Protein AF-A0A3M2J6L4-F1 (afdb_monomer_lite)

Sequence (124 aa):
MSEENVSAFGWNELEFLSWKEFRSMAPAIITLEINRIGRLLDTYSPELKVHNALVKGRYEMKQFVEKLERVEGPPLPPDFAAHLQAAILALSFSAHHLPETFQQELAYILDRLNYIFRRIDLIY

Structure (mmCIF, N/CA/C/O backbone):
data_AF-A0A3M2J6L4-F1
#
_entry.id   AF-A0A3M2J6L4-F1
#
loop_
_atom_site.group_PDB
_atom_site.id
_atom_site.type_symbol
_atom_site.label_atom_id
_atom_site.label_alt_id
_atom_site.label_comp_id
_atom_site.label_asym_id
_atom_site.label_entity_id
_atom_site.label_seq_id
_atom_site.pdbx_PDB_ins_code
_atom_site.Cartn_x
_atom_site.Cartn_y
_atom_site.Cartn_z
_atom_site.occupancy
_atom_site.B_iso_or_equiv
_atom_site.auth_seq_id
_atom_site.auth_comp_id
_atom_site.auth_asym_id
_atom_site.auth_atom_id
_atom_site.pdbx_PDB_model_num
ATOM 1 N N . MET A 1 1 ? 7.506 -40.398 35.004 1.00 43.53 1 MET A N 1
ATOM 2 C CA . MET A 1 1 ? 8.033 -40.811 33.686 1.00 43.53 1 MET A CA 1
ATOM 3 C C . MET A 1 1 ? 6.994 -41.753 33.103 1.00 43.53 1 MET A C 1
ATOM 5 O O . MET A 1 1 ? 6.738 -42.763 33.738 1.00 43.53 1 MET A O 1
ATOM 9 N N . SER A 1 2 ? 6.246 -41.418 32.061 1.00 37.03 2 SER A N 1
ATOM 10 C CA . SER A 1 2 ? 6.599 -40.572 30.919 1.00 37.03 2 SER A CA 1
ATOM 11 C C . SER A 1 2 ? 5.385 -39.759 30.478 1.00 37.03 2 SER A C 1
ATOM 13 O O . SER A 1 2 ? 4.282 -40.288 30.383 1.00 37.03 2 SER A O 1
ATOM 15 N N . GLU A 1 3 ? 5.620 -38.473 30.243 1.00 44.38 3 GLU A N 1
ATOM 16 C CA . GLU A 1 3 ? 4.749 -37.578 29.496 1.00 44.38 3 GLU A CA 1
ATOM 17 C C . GLU A 1 3 ? 4.795 -37.999 28.025 1.00 44.38 3 GLU A C 1
ATOM 19 O O . GLU A 1 3 ? 5.872 -38.038 27.434 1.00 44.38 3 GLU A O 1
ATOM 24 N N . GLU A 1 4 ? 3.646 -38.296 27.424 1.00 40.53 4 GLU A N 1
ATOM 25 C CA . GLU A 1 4 ? 3.526 -38.358 25.970 1.00 40.53 4 GLU A CA 1
ATOM 26 C C . GLU A 1 4 ? 2.485 -37.343 25.509 1.00 40.53 4 GLU A C 1
ATOM 28 O O . GLU A 1 4 ? 1.277 -37.557 25.547 1.00 40.53 4 GLU A O 1
ATOM 33 N N . ASN A 1 5 ? 3.050 -36.197 25.124 1.00 37.88 5 ASN A N 1
ATOM 34 C CA . ASN A 1 5 ? 2.671 -35.369 23.989 1.00 37.88 5 ASN A CA 1
ATOM 35 C C . ASN A 1 5 ? 1.176 -35.079 23.841 1.00 37.88 5 ASN A C 1
ATOM 37 O O . ASN A 1 5 ? 0.458 -35.673 23.036 1.00 37.88 5 ASN A O 1
ATOM 41 N N . VAL A 1 6 ? 0.769 -34.044 24.581 1.00 42.66 6 VAL A N 1
ATOM 42 C CA . VAL A 1 6 ? -0.351 -33.165 24.241 1.00 42.66 6 VAL A CA 1
ATOM 43 C C . VAL A 1 6 ? -0.322 -32.922 22.736 1.00 42.66 6 VAL A C 1
ATOM 45 O O . VAL A 1 6 ? 0.645 -32.382 22.197 1.00 42.66 6 VAL A O 1
ATOM 48 N N . SER A 1 7 ? -1.382 -33.383 22.072 1.00 40.59 7 SER A N 1
ATOM 49 C CA . SER A 1 7 ? -1.624 -33.197 20.650 1.00 40.59 7 SER A CA 1
ATOM 50 C C . SER A 1 7 ? -1.260 -31.778 20.242 1.00 40.59 7 SER A C 1
ATOM 52 O O . SER A 1 7 ? -1.722 -30.830 20.880 1.00 40.59 7 SER A O 1
ATOM 54 N N . ALA A 1 8 ? -0.458 -31.661 19.184 1.00 43.25 8 ALA A N 1
ATOM 55 C CA . ALA A 1 8 ? -0.125 -30.422 18.506 1.00 43.25 8 ALA A CA 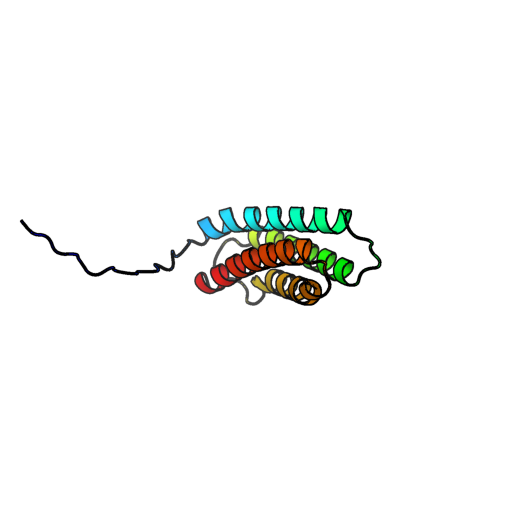1
ATOM 56 C C . ALA A 1 8 ? -1.399 -29.607 18.245 1.00 43.25 8 ALA A C 1
ATOM 58 O O . ALA A 1 8 ? -2.116 -29.799 17.262 1.00 43.25 8 ALA A O 1
ATOM 59 N N . PHE A 1 9 ? -1.688 -28.715 19.182 1.00 38.38 9 PHE A N 1
ATOM 60 C CA . PHE A 1 9 ? -2.735 -27.726 19.106 1.00 38.38 9 PHE A CA 1
ATOM 61 C C . PHE A 1 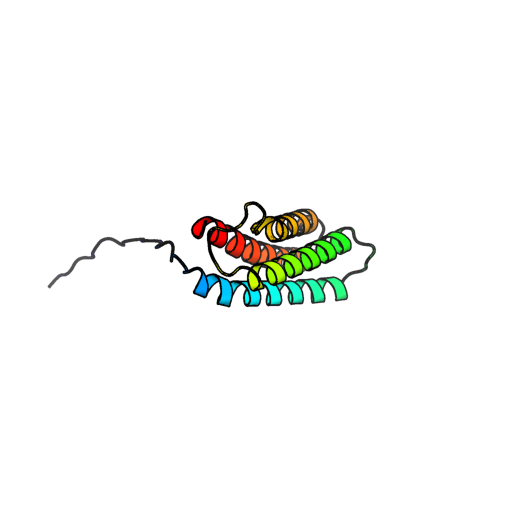9 ? -2.254 -26.665 18.118 1.00 38.38 9 PHE A C 1
ATOM 63 O O . PHE A 1 9 ? -1.659 -25.658 18.488 1.00 38.38 9 PHE A O 1
ATOM 70 N N . GLY A 1 10 ? -2.472 -26.940 16.831 1.00 36.84 10 GLY A N 1
ATOM 71 C CA . GLY A 1 10 ? -2.347 -25.984 15.738 1.00 36.84 10 GLY A CA 1
ATOM 72 C C . GLY A 1 10 ? -3.448 -24.931 15.810 1.00 36.84 10 GLY A C 1
ATOM 73 O O . GLY A 1 10 ? -4.254 -24.812 14.889 1.00 36.84 10 GLY A O 1
ATOM 74 N N . TRP A 1 11 ? -3.494 -24.174 16.906 1.00 39.91 11 TRP A N 1
ATOM 75 C CA . TRP A 1 11 ? -4.190 -22.901 16.919 1.00 39.91 11 TRP A CA 1
ATOM 76 C C . TRP A 1 11 ? -3.357 -21.946 16.066 1.00 39.91 11 TRP A C 1
ATOM 78 O O . TRP A 1 11 ? -2.434 -21.293 16.543 1.00 39.91 11 TRP A O 1
ATOM 88 N N . ASN A 1 12 ? -3.688 -21.862 14.777 1.00 39.81 12 ASN A N 1
ATOM 89 C CA . ASN A 1 12 ? -3.585 -20.593 14.070 1.00 39.81 12 ASN A CA 1
ATOM 90 C C . ASN A 1 12 ? -4.563 -19.647 14.776 1.00 39.81 12 ASN A C 1
ATOM 92 O O . ASN A 1 12 ? -5.694 -19.462 14.324 1.00 39.81 12 ASN A O 1
ATOM 96 N N . GLU A 1 13 ? -4.168 -19.135 15.941 1.00 42.31 13 GLU A N 1
ATOM 97 C CA . GLU A 1 13 ? -4.829 -17.997 16.548 1.00 42.31 13 GLU A CA 1
ATOM 98 C C . GLU A 1 13 ? -4.761 -16.904 15.486 1.00 42.31 13 GLU A C 1
ATOM 100 O O . GLU A 1 13 ? -3.691 -16.413 15.125 1.00 42.31 13 GLU A O 1
ATOM 105 N N . LEU A 1 14 ? -5.913 -16.590 14.898 1.00 51.97 14 LEU A N 1
ATOM 106 C CA . LEU A 1 14 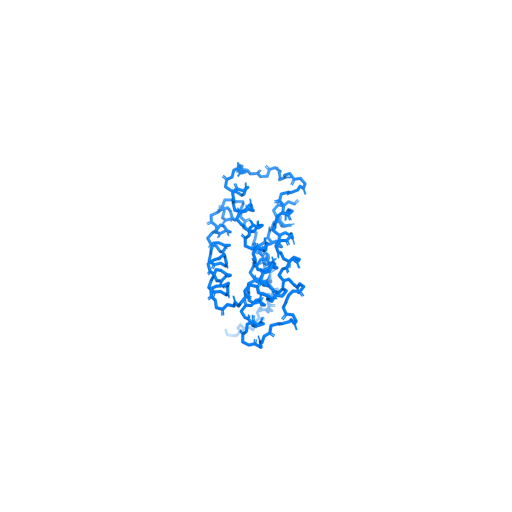? -6.155 -15.290 14.304 1.00 51.97 14 LEU A CA 1
ATOM 107 C C . LEU A 1 14 ? -5.791 -14.291 15.401 1.00 51.97 14 LEU A C 1
ATOM 109 O O . LEU A 1 14 ? -6.628 -13.999 16.247 1.00 51.97 14 LEU A O 1
ATOM 113 N N . GLU A 1 15 ? -4.531 -13.854 15.463 1.00 56.19 15 GLU A N 1
ATOM 114 C CA . GLU A 1 15 ? -4.110 -12.810 16.389 1.00 56.19 15 GLU A CA 1
ATOM 115 C C . GLU A 1 15 ? -4.972 -11.601 16.055 1.00 56.19 15 GLU A C 1
ATOM 117 O O . GLU A 1 15 ? -4.712 -10.909 15.068 1.00 56.19 15 GLU A O 1
ATOM 122 N N . PHE A 1 16 ? -6.050 -11.389 16.805 1.00 64.62 16 PHE A N 1
ATOM 123 C CA . PHE A 1 16 ? -6.912 -10.231 16.672 1.00 64.62 16 PHE A CA 1
ATOM 124 C C . PHE A 1 16 ? -6.076 -9.022 17.093 1.00 64.62 16 PHE A C 1
ATOM 126 O O . PHE A 1 16 ? -5.814 -8.814 18.272 1.00 64.62 16 PHE A O 1
ATOM 133 N N . LEU A 1 17 ? -5.620 -8.242 16.112 1.00 76.56 17 LEU A N 1
ATOM 134 C CA . LEU A 1 17 ? -4.965 -6.961 16.367 1.00 76.56 17 LEU A CA 1
ATOM 135 C C . LEU A 1 17 ? -6.082 -5.988 16.691 1.00 76.56 17 LEU A C 1
ATOM 137 O O . LEU A 1 17 ? -7.027 -5.837 15.912 1.00 76.56 17 LEU A O 1
ATOM 141 N N . SER A 1 18 ? -5.949 -5.306 17.816 1.00 87.19 18 SER A N 1
ATOM 142 C CA . SER A 1 18 ? -6.808 -4.180 18.135 1.00 87.19 18 SER A CA 1
ATOM 143 C C . SER A 1 18 ? -6.688 -3.098 17.058 1.00 87.19 18 SER A C 1
ATOM 145 O O . SER A 1 18 ? -5.653 -2.940 16.403 1.00 87.19 18 SER A O 1
ATOM 147 N N . TRP A 1 19 ? -7.728 -2.274 16.917 1.00 89.38 19 TRP A N 1
ATOM 148 C CA . TRP A 1 19 ? -7.686 -1.108 16.029 1.00 89.38 19 TRP A CA 1
ATOM 149 C C . TRP A 1 19 ? -6.465 -0.214 16.290 1.00 89.38 19 TRP A C 1
ATOM 151 O O . TRP A 1 19 ? -5.853 0.298 15.356 1.00 89.38 19 TRP A O 1
ATOM 161 N N . LYS A 1 20 ? -6.079 -0.052 17.561 1.00 90.31 20 LYS A N 1
ATOM 162 C CA . LYS A 1 20 ? -4.919 0.751 17.954 1.00 90.31 20 LYS A CA 1
ATOM 163 C C . LYS A 1 20 ? -3.615 0.181 17.390 1.00 90.31 20 LYS A C 1
ATOM 165 O O . LYS A 1 20 ? -2.800 0.947 16.884 1.00 90.31 20 LYS A O 1
ATOM 170 N N . GLU A 1 21 ? -3.427 -1.135 17.467 1.00 90.81 21 GLU A N 1
ATOM 171 C CA . GLU A 1 21 ? -2.245 -1.813 16.917 1.00 90.81 21 GLU A CA 1
ATOM 172 C C . GLU A 1 21 ? -2.251 -1.801 15.388 1.00 90.81 21 GLU A C 1
ATOM 174 O O . GLU A 1 21 ? -1.226 -1.559 14.756 1.00 90.81 21 GLU A O 1
ATOM 179 N N . PHE A 1 22 ? -3.418 -1.985 14.770 1.00 91.75 22 PHE A N 1
ATOM 180 C CA . PHE A 1 22 ? -3.551 -1.857 13.324 1.00 91.75 22 PHE A CA 1
ATOM 181 C C . PHE A 1 22 ? -3.195 -0.443 12.845 1.00 91.75 22 PHE A C 1
ATOM 183 O O . PHE A 1 22 ? -2.384 -0.288 11.932 1.00 91.75 22 PHE A O 1
ATOM 190 N N . ARG A 1 23 ? -3.745 0.595 13.488 1.00 91.62 23 ARG A N 1
ATOM 191 C CA . ARG A 1 23 ? -3.510 2.002 13.134 1.00 91.62 23 ARG A CA 1
ATOM 192 C C . ARG A 1 23 ? -2.070 2.447 13.399 1.00 91.62 23 ARG A C 1
ATOM 194 O O . ARG A 1 23 ? -1.602 3.351 12.715 1.00 91.62 23 ARG A O 1
ATOM 201 N N . SER A 1 24 ? -1.348 1.821 14.333 1.00 90.81 24 SER A N 1
ATOM 202 C CA . SER A 1 24 ? 0.083 2.094 14.532 1.00 90.81 24 SER A CA 1
ATOM 203 C C . SER A 1 24 ? 0.973 1.374 13.512 1.00 90.81 24 SER A C 1
ATOM 205 O O . SER A 1 24 ? 1.980 1.930 13.078 1.00 90.81 24 SER A O 1
ATOM 207 N N . MET A 1 25 ? 0.605 0.158 13.100 1.00 93.50 25 MET A N 1
ATOM 208 C CA . MET A 1 25 ? 1.419 -0.688 12.223 1.00 93.50 25 MET A CA 1
ATOM 209 C C . MET A 1 25 ? 1.194 -0.414 10.727 1.00 93.50 25 MET A C 1
ATOM 211 O O . MET A 1 25 ? 2.153 -0.290 9.961 1.00 93.50 25 MET A O 1
ATOM 215 N N . ALA A 1 26 ? -0.063 -0.353 10.285 1.00 94.06 26 ALA A N 1
ATOM 216 C CA . ALA A 1 26 ? -0.414 -0.332 8.866 1.00 94.06 26 ALA A CA 1
ATOM 217 C C . ALA A 1 26 ? 0.168 0.870 8.091 1.00 94.06 26 ALA A C 1
ATOM 219 O O . ALA A 1 26 ? 0.702 0.638 7.002 1.00 94.06 26 ALA A O 1
ATOM 220 N N . PRO A 1 27 ? 0.177 2.118 8.616 1.00 95.25 27 PRO A N 1
ATOM 221 C CA . PRO A 1 27 ? 0.788 3.248 7.912 1.00 95.25 27 PRO A CA 1
ATOM 222 C C . PRO A 1 27 ? 2.278 3.036 7.634 1.00 95.25 27 PRO A C 1
ATOM 224 O O . PRO A 1 27 ? 2.756 3.349 6.543 1.00 95.25 27 PRO A O 1
ATOM 227 N N . ALA A 1 28 ? 3.009 2.461 8.594 1.00 94.81 28 ALA A N 1
ATOM 228 C CA . ALA A 1 28 ? 4.438 2.207 8.460 1.00 94.81 28 ALA A CA 1
ATOM 229 C C . ALA A 1 28 ? 4.717 1.170 7.364 1.00 94.81 28 ALA A C 1
ATOM 231 O O . ALA A 1 28 ? 5.547 1.413 6.487 1.00 94.81 28 ALA A O 1
ATOM 232 N N . ILE A 1 29 ? 3.976 0.055 7.365 1.00 95.56 29 ILE A N 1
ATOM 233 C CA . ILE A 1 29 ? 4.082 -0.975 6.322 1.00 95.56 29 ILE A CA 1
ATOM 234 C C . ILE A 1 29 ? 3.791 -0.363 4.950 1.00 95.56 29 ILE A C 1
ATOM 236 O O . ILE A 1 29 ? 4.599 -0.481 4.036 1.00 95.56 29 ILE A O 1
ATOM 240 N N . ILE A 1 30 ? 2.680 0.358 4.806 1.00 96.81 30 ILE A N 1
ATOM 241 C CA . ILE A 1 30 ? 2.272 0.916 3.511 1.00 96.81 30 ILE A CA 1
ATOM 242 C C . ILE A 1 30 ? 3.258 1.980 3.024 1.00 96.81 30 ILE A C 1
ATOM 244 O O . ILE A 1 30 ? 3.552 2.041 1.833 1.00 96.81 30 ILE A O 1
ATOM 248 N N . THR A 1 31 ? 3.835 2.772 3.928 1.00 96.88 31 THR A N 1
ATOM 249 C CA . THR A 1 31 ? 4.865 3.765 3.589 1.00 96.88 31 THR A CA 1
ATOM 250 C C . THR A 1 31 ? 6.144 3.111 3.062 1.00 96.88 31 THR A C 1
ATOM 252 O O . THR A 1 31 ? 6.729 3.601 2.092 1.00 96.88 31 THR A O 1
ATOM 255 N N . LEU A 1 32 ? 6.574 1.982 3.640 1.00 97.44 32 LEU A N 1
ATOM 256 C CA . LEU A 1 32 ? 7.711 1.215 3.116 1.00 97.44 32 LEU A CA 1
ATOM 257 C C . LEU A 1 32 ? 7.453 0.745 1.681 1.00 97.44 32 LEU A C 1
ATOM 259 O O . LEU A 1 32 ? 8.324 0.881 0.818 1.00 97.44 32 LEU A O 1
ATOM 263 N N . GLU A 1 33 ? 6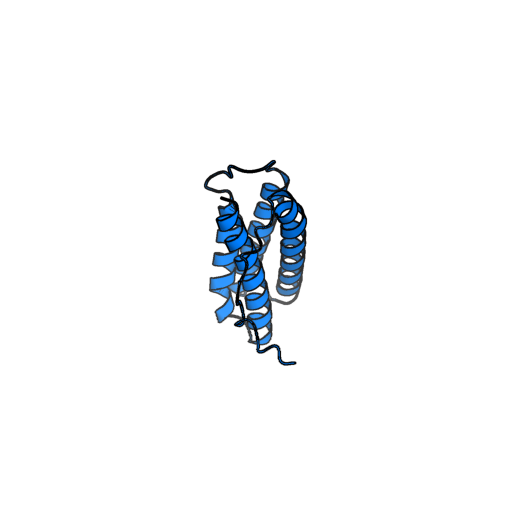.240 0.276 1.406 1.00 97.50 33 GLU A N 1
ATOM 264 C CA . GLU A 1 33 ? 5.864 -0.203 0.078 1.00 97.50 33 GLU A CA 1
ATOM 265 C C . GLU A 1 33 ? 5.667 0.953 -0.926 1.00 97.50 33 GLU A C 1
ATOM 267 O O . GLU A 1 33 ? 6.094 0.846 -2.075 1.00 97.50 33 GLU A O 1
ATOM 272 N N . ILE A 1 34 ? 5.162 2.118 -0.495 1.00 97.44 34 ILE A N 1
ATOM 273 C CA . ILE A 1 34 ? 5.152 3.361 -1.297 1.00 97.44 34 ILE A CA 1
ATOM 274 C C . ILE A 1 34 ? 6.573 3.732 -1.742 1.00 97.44 34 ILE A C 1
ATOM 276 O O . ILE A 1 34 ? 6.774 4.177 -2.877 1.00 97.44 34 ILE A O 1
ATOM 280 N N . ASN A 1 35 ? 7.559 3.570 -0.856 1.00 96.25 35 ASN A N 1
ATOM 281 C CA . ASN A 1 35 ? 8.958 3.863 -1.156 1.00 96.25 35 ASN A CA 1
ATOM 282 C C . ASN A 1 35 ? 9.571 2.828 -2.108 1.00 96.25 35 ASN A C 1
ATOM 284 O O . ASN A 1 35 ? 10.332 3.213 -2.994 1.00 96.25 35 ASN A O 1
ATOM 288 N N . ARG A 1 36 ? 9.218 1.540 -1.981 1.00 94.62 36 ARG A N 1
ATOM 289 C CA . ARG A 1 36 ? 9.598 0.500 -2.958 1.00 94.62 36 ARG A CA 1
ATOM 290 C C . ARG A 1 36 ? 9.065 0.824 -4.347 1.00 94.62 36 ARG A C 1
ATOM 292 O O . ARG A 1 36 ? 9.848 0.893 -5.288 1.00 94.62 36 ARG A O 1
ATOM 299 N N . ILE A 1 37 ? 7.774 1.144 -4.461 1.00 93.56 37 ILE A N 1
ATOM 300 C CA . ILE A 1 37 ? 7.175 1.559 -5.738 1.00 93.56 37 ILE A CA 1
ATOM 301 C C . ILE A 1 37 ? 7.859 2.815 -6.291 1.00 93.56 37 ILE A C 1
ATOM 303 O O . ILE A 1 37 ? 8.074 2.910 -7.494 1.00 93.56 37 ILE A O 1
ATOM 307 N N . GLY A 1 38 ? 8.235 3.767 -5.430 1.00 93.50 38 GLY A N 1
ATOM 308 C CA . GLY A 1 38 ? 9.026 4.933 -5.833 1.00 93.50 38 GLY A CA 1
ATOM 309 C C . GLY A 1 38 ? 10.325 4.547 -6.545 1.00 93.50 38 GLY A C 1
ATOM 310 O O . GLY A 1 38 ? 10.568 5.010 -7.651 1.00 93.50 38 GLY A O 1
ATOM 311 N N . ARG A 1 39 ? 11.101 3.622 -5.970 1.00 91.38 39 ARG A N 1
ATOM 312 C CA . ARG A 1 39 ? 12.343 3.132 -6.594 1.00 91.38 39 ARG A CA 1
ATOM 313 C C . ARG A 1 39 ? 12.096 2.387 -7.906 1.00 91.38 39 ARG A C 1
ATOM 315 O O . ARG A 1 39 ? 12.884 2.521 -8.839 1.00 91.38 39 ARG A O 1
ATOM 322 N N . LEU A 1 40 ? 11.001 1.627 -7.991 1.00 88.12 40 LEU A N 1
ATOM 323 C CA . LEU A 1 40 ? 10.588 0.977 -9.237 1.00 88.12 40 LEU A CA 1
ATOM 324 C C . LEU A 1 40 ? 10.303 2.010 -10.332 1.00 88.12 40 LEU A C 1
ATOM 326 O O . LEU A 1 40 ? 10.756 1.842 -11.459 1.00 88.12 40 LEU A O 1
ATOM 330 N N . LEU A 1 41 ? 9.598 3.094 -9.998 1.00 89.62 41 LEU A N 1
ATOM 331 C CA . LEU A 1 41 ? 9.310 4.185 -10.932 1.00 89.62 41 LEU A CA 1
ATOM 332 C C . LEU A 1 41 ? 10.585 4.884 -11.415 1.00 89.62 41 LEU A C 1
ATOM 334 O O . LEU A 1 41 ? 10.709 5.124 -12.609 1.00 89.62 41 LEU A O 1
ATOM 338 N N . ASP A 1 42 ? 11.545 5.141 -10.525 1.00 87.19 42 ASP A N 1
ATOM 339 C CA . ASP A 1 42 ? 12.818 5.783 -10.889 1.00 87.19 42 ASP A CA 1
ATOM 340 C C . ASP A 1 42 ? 13.687 4.900 -11.807 1.00 87.19 42 ASP A C 1
ATOM 342 O O . ASP A 1 42 ? 14.553 5.396 -12.527 1.00 87.19 42 ASP A O 1
ATOM 346 N N . THR A 1 43 ? 13.454 3.585 -11.794 1.00 83.25 43 THR A N 1
ATOM 347 C CA . THR A 1 43 ? 14.197 2.607 -12.601 1.00 83.25 43 THR A CA 1
ATOM 348 C C . THR A 1 43 ? 13.604 2.433 -14.006 1.00 83.25 43 THR A C 1
ATOM 350 O O . THR A 1 43 ? 14.310 2.005 -14.920 1.00 83.25 43 THR A O 1
ATOM 353 N N . TYR A 1 44 ? 12.321 2.756 -14.213 1.00 73.81 44 TYR A N 1
ATOM 354 C CA . TYR A 1 44 ? 11.588 2.405 -15.432 1.00 73.81 44 TYR A CA 1
ATOM 355 C C . TYR A 1 44 ? 11.158 3.594 -16.285 1.00 73.81 44 TYR A C 1
ATOM 357 O O . TYR A 1 44 ? 10.712 4.624 -15.790 1.00 73.81 44 TYR A O 1
ATOM 365 N N . SER A 1 45 ? 11.212 3.396 -17.608 1.00 72.38 45 SER A N 1
ATOM 366 C CA . SER A 1 45 ? 10.720 4.384 -18.568 1.00 72.38 45 SER A CA 1
ATOM 367 C C . SER A 1 45 ? 9.211 4.635 -18.385 1.00 72.38 45 SER A C 1
ATOM 369 O O . SER A 1 45 ? 8.438 3.668 -18.319 1.00 72.38 45 SER A O 1
ATOM 371 N N . PRO A 1 46 ? 8.767 5.907 -18.393 1.00 69.44 46 PRO A N 1
ATOM 372 C CA . PRO A 1 46 ? 7.354 6.292 -18.364 1.00 69.44 46 PRO A CA 1
ATOM 373 C C . PRO A 1 46 ? 6.494 5.692 -19.483 1.00 69.44 46 PRO A C 1
ATOM 375 O O . PRO A 1 46 ? 5.270 5.664 -19.383 1.00 69.44 46 PRO A O 1
ATOM 378 N N . GLU A 1 47 ? 7.124 5.215 -20.555 1.00 65.44 47 GLU A N 1
ATOM 379 C CA . GLU A 1 47 ? 6.463 4.680 -21.748 1.00 65.44 47 GLU A CA 1
ATOM 380 C C . GLU A 1 47 ? 5.868 3.279 -21.536 1.00 65.44 47 GLU A C 1
ATOM 382 O O . GLU A 1 47 ? 5.056 2.807 -22.336 1.00 65.44 47 GLU A O 1
ATOM 387 N N . LEU A 1 48 ? 6.240 2.595 -20.452 1.00 69.81 48 LEU A N 1
ATOM 388 C CA . LEU A 1 48 ? 5.709 1.272 -20.159 1.00 69.81 48 LEU A CA 1
ATOM 389 C C . LEU A 1 48 ? 4.322 1.370 -19.520 1.00 69.81 48 LEU A C 1
ATOM 391 O O . LEU A 1 48 ? 4.104 2.120 -18.572 1.00 69.81 48 LEU A O 1
ATOM 395 N N . LYS A 1 49 ? 3.389 0.513 -19.952 1.00 71.56 49 LYS A N 1
ATOM 396 C CA . LYS A 1 49 ? 2.036 0.418 -19.364 1.00 71.56 49 LYS A CA 1
ATOM 397 C C . LYS A 1 49 ? 2.053 0.211 -17.841 1.00 71.56 49 LYS A C 1
ATOM 399 O O . LYS A 1 49 ? 1.136 0.653 -17.152 1.00 71.56 49 LYS A O 1
ATOM 404 N N . VAL A 1 50 ? 3.108 -0.416 -17.314 1.00 82.81 50 VAL A N 1
ATOM 405 C CA . VAL A 1 50 ? 3.319 -0.606 -15.872 1.00 82.81 50 VAL A CA 1
ATOM 406 C C . VAL A 1 50 ? 3.565 0.702 -15.120 1.00 82.81 50 VAL A C 1
ATOM 408 O O . VAL A 1 50 ? 3.163 0.802 -13.967 1.00 82.81 50 VAL A O 1
ATOM 411 N N . HIS A 1 51 ? 4.137 1.728 -15.755 1.00 87.94 51 HIS A N 1
ATOM 412 C CA . HIS A 1 51 ? 4.407 3.009 -15.104 1.00 87.94 51 HIS A CA 1
ATOM 413 C C . HIS A 1 51 ? 3.117 3.637 -14.563 1.00 87.94 51 HIS A C 1
ATOM 415 O O . HIS A 1 51 ? 3.035 3.979 -13.386 1.00 87.94 51 HIS A O 1
ATOM 421 N N . ASN A 1 52 ? 2.058 3.692 -15.376 1.00 88.81 52 ASN A N 1
ATOM 422 C CA . ASN A 1 52 ? 0.765 4.232 -14.942 1.00 88.81 52 ASN A CA 1
ATOM 423 C C . ASN A 1 52 ? 0.139 3.411 -13.809 1.00 88.81 52 ASN A C 1
ATOM 425 O O . ASN A 1 52 ? -0.444 3.984 -12.889 1.00 88.81 52 ASN A O 1
ATOM 429 N N . ALA A 1 53 ? 0.288 2.085 -13.845 1.00 90.50 53 ALA A N 1
ATOM 430 C CA . ALA A 1 53 ? -0.182 1.204 -12.781 1.00 90.50 53 ALA A CA 1
ATOM 431 C C . ALA A 1 53 ? 0.574 1.437 -11.462 1.00 90.50 53 ALA A C 1
ATOM 433 O O . ALA A 1 53 ? -0.052 1.535 -10.410 1.00 90.50 53 ALA A O 1
ATOM 434 N N . LEU A 1 54 ? 1.900 1.594 -11.519 1.00 92.50 54 LEU A N 1
ATOM 435 C CA . LEU A 1 54 ? 2.743 1.906 -10.363 1.00 92.50 54 LEU A CA 1
ATOM 436 C C . LEU A 1 54 ? 2.426 3.297 -9.792 1.00 92.50 54 LEU A C 1
ATOM 438 O O . LEU A 1 54 ? 2.256 3.438 -8.582 1.00 92.50 54 LEU A O 1
ATOM 442 N N . VAL A 1 55 ? 2.274 4.317 -10.647 1.00 94.25 55 VAL A N 1
ATOM 443 C CA . VAL A 1 55 ? 1.864 5.671 -10.234 1.00 94.25 55 VAL A CA 1
ATOM 444 C C . VAL A 1 55 ? 0.493 5.637 -9.560 1.00 94.25 55 VAL A C 1
ATOM 446 O O . VAL A 1 55 ? 0.336 6.188 -8.469 1.00 94.25 55 VAL A O 1
ATOM 449 N N . LYS A 1 56 ? -0.488 4.963 -10.174 1.00 94.94 56 LYS A N 1
ATOM 450 C CA . LYS A 1 56 ? -1.838 4.824 -9.619 1.00 94.94 56 LYS A CA 1
ATOM 451 C C . LYS A 1 56 ? -1.814 4.080 -8.288 1.00 94.94 56 LYS A C 1
ATOM 453 O O . LYS A 1 56 ? -2.355 4.597 -7.319 1.00 94.94 56 LYS A O 1
ATOM 458 N N . GLY A 1 57 ? -1.146 2.929 -8.212 1.00 96.25 57 GLY A N 1
ATOM 459 C CA . GLY A 1 57 ? -1.020 2.160 -6.975 1.00 96.25 57 GLY A CA 1
ATOM 460 C C . GLY A 1 57 ? -0.395 2.985 -5.852 1.00 96.25 57 GLY A C 1
ATOM 461 O O . GLY A 1 57 ? -0.959 3.075 -4.766 1.00 96.25 57 GLY A O 1
ATOM 462 N N . ARG A 1 58 ? 0.702 3.697 -6.138 1.00 96.88 58 ARG A N 1
ATOM 463 C CA . ARG A 1 58 ? 1.359 4.591 -5.174 1.00 96.88 58 ARG A CA 1
ATOM 464 C C . ARG A 1 58 ? 0.445 5.721 -4.698 1.00 96.88 58 ARG A C 1
ATOM 466 O O . ARG A 1 58 ? 0.469 6.059 -3.517 1.00 96.88 58 ARG A O 1
ATOM 473 N N . TYR A 1 59 ? -0.322 6.328 -5.602 1.00 97.94 59 TYR A N 1
ATOM 474 C CA . TYR A 1 59 ? -1.287 7.373 -5.258 1.00 97.94 59 TYR A CA 1
ATOM 475 C C . TYR A 1 59 ? -2.383 6.834 -4.331 1.00 97.94 59 TYR A C 1
ATOM 477 O O . TYR A 1 59 ? -2.610 7.396 -3.263 1.00 97.94 59 TYR A O 1
ATOM 485 N N . GLU A 1 60 ? -3.002 5.714 -4.696 1.00 98.38 60 GLU A N 1
ATOM 486 C CA . GLU A 1 60 ? -4.065 5.085 -3.910 1.00 98.38 60 GLU A CA 1
ATOM 487 C C . GLU A 1 60 ? -3.573 4.646 -2.520 1.00 98.38 60 GLU A C 1
ATOM 489 O O . GLU A 1 60 ? -4.241 4.880 -1.516 1.00 98.38 60 GLU A O 1
ATOM 494 N N . MET A 1 61 ? -2.351 4.113 -2.416 1.00 98.25 61 MET A N 1
ATOM 495 C CA . MET A 1 61 ? -1.734 3.783 -1.124 1.00 98.25 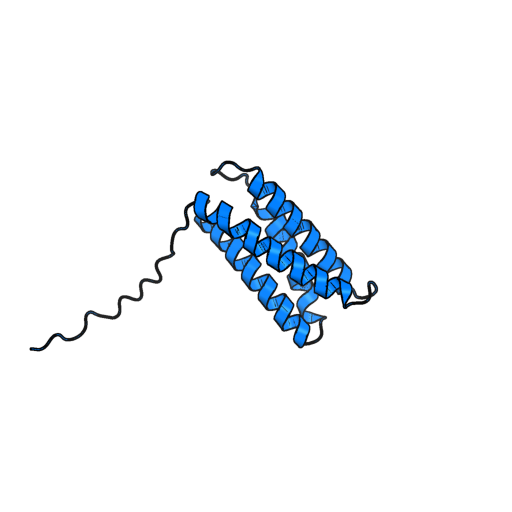61 MET A CA 1
ATOM 496 C C . MET A 1 61 ? -1.569 5.012 -0.221 1.00 98.25 61 MET A C 1
ATOM 498 O O . MET A 1 61 ? -1.835 4.924 0.976 1.00 98.25 61 MET A O 1
ATOM 502 N N . LYS A 1 62 ? -1.172 6.167 -0.776 1.00 98.19 62 LYS A N 1
ATOM 503 C CA . LYS A 1 62 ? -1.083 7.424 -0.011 1.00 98.19 62 LYS A CA 1
ATOM 504 C C . LYS A 1 62 ? -2.453 7.880 0.481 1.00 98.19 62 LYS A C 1
ATOM 506 O O . LYS A 1 62 ? -2.587 8.215 1.652 1.00 98.19 62 LYS A O 1
ATOM 511 N N . GLN A 1 63 ? -3.467 7.838 -0.385 1.00 98.00 63 GLN A N 1
ATOM 512 C CA . GLN A 1 63 ? -4.839 8.191 -0.007 1.00 98.00 63 GLN A CA 1
ATOM 513 C C . GLN A 1 63 ? -5.376 7.276 1.101 1.00 98.00 63 GLN A C 1
ATOM 515 O O . GLN A 1 63 ? -6.020 7.750 2.035 1.00 98.00 63 GLN A O 1
ATOM 520 N N . PHE A 1 64 ? -5.058 5.979 1.053 1.00 97.12 64 PHE A N 1
ATOM 521 C CA . PHE A 1 64 ? -5.410 5.058 2.130 1.00 97.12 64 PHE A CA 1
ATOM 522 C C . PHE A 1 64 ? -4.727 5.418 3.459 1.00 97.12 64 PHE A C 1
ATOM 524 O O . PHE A 1 64 ? -5.404 5.449 4.484 1.00 97.12 64 PHE A O 1
ATOM 531 N N . VAL A 1 65 ? -3.423 5.728 3.459 1.00 96.62 65 VAL A N 1
ATOM 532 C CA . VAL A 1 65 ? -2.703 6.155 4.677 1.00 96.62 65 VAL A CA 1
ATOM 533 C C . VAL A 1 65 ? -3.312 7.431 5.258 1.00 96.62 65 VAL A C 1
ATOM 535 O O . VAL A 1 65 ? -3.648 7.458 6.439 1.00 96.62 65 VAL A O 1
ATOM 538 N N . GLU A 1 66 ? -3.547 8.450 4.428 1.00 95.31 66 GLU A N 1
ATOM 539 C CA . GLU A 1 66 ? -4.183 9.701 4.862 1.00 95.31 66 GLU A CA 1
ATOM 540 C C . GLU A 1 66 ? -5.580 9.459 5.458 1.00 95.31 66 GLU A C 1
ATOM 542 O O . GLU A 1 66 ? -5.956 10.082 6.453 1.00 95.31 66 GLU A O 1
ATOM 547 N N . LYS A 1 67 ? -6.362 8.541 4.874 1.00 94.25 67 LYS A N 1
ATOM 548 C CA . LYS A 1 67 ? -7.679 8.155 5.398 1.00 94.25 67 LYS A CA 1
ATOM 549 C C . LYS A 1 67 ? -7.551 7.426 6.738 1.00 94.25 67 LYS A C 1
ATOM 551 O O . LYS A 1 67 ? -8.260 7.768 7.681 1.00 94.25 67 LYS A O 1
ATOM 556 N N . LEU A 1 68 ? -6.633 6.467 6.845 1.00 92.94 68 LEU A N 1
ATOM 557 C CA . LEU A 1 68 ? -6.370 5.698 8.064 1.00 92.94 68 LEU A CA 1
ATOM 558 C C . LEU A 1 68 ? -5.932 6.592 9.236 1.00 92.94 68 LEU A C 1
ATOM 560 O O . LEU A 1 68 ? -6.342 6.379 10.376 1.00 92.94 68 LEU A O 1
ATOM 564 N N . GLU A 1 69 ? -5.143 7.628 8.964 1.00 91.44 69 GLU A N 1
ATOM 565 C CA . GLU A 1 69 ? -4.716 8.598 9.975 1.00 91.44 69 GLU A CA 1
ATOM 566 C C . GLU A 1 69 ? -5.861 9.484 10.480 1.00 91.44 69 GLU A C 1
ATOM 568 O O . GLU A 1 69 ? -5.815 9.928 11.626 1.00 91.44 69 GLU A O 1
ATOM 573 N N . ARG A 1 70 ? -6.908 9.709 9.678 1.00 91.44 70 ARG A N 1
ATOM 574 C CA . ARG A 1 70 ? -8.065 10.545 10.048 1.00 91.44 70 ARG A CA 1
ATOM 575 C C . ARG A 1 70 ? -9.174 9.786 10.773 1.00 91.44 70 ARG A C 1
ATOM 577 O O . ARG A 1 70 ? -9.983 10.415 11.447 1.00 91.44 70 ARG A O 1
ATOM 584 N N . VAL A 1 71 ? -9.238 8.463 10.638 1.00 89.19 71 VAL A N 1
ATOM 585 C CA . VAL A 1 71 ? -10.291 7.655 11.267 1.00 89.19 71 VAL A CA 1
ATOM 586 C C . VAL A 1 71 ? -9.944 7.356 12.724 1.00 89.19 71 VAL A C 1
ATOM 588 O O . VAL A 1 71 ? -8.888 6.806 13.033 1.00 89.19 71 VAL A O 1
ATOM 591 N N . GLU A 1 72 ? -10.848 7.715 13.636 1.00 85.94 72 GLU A N 1
ATOM 592 C CA . GLU A 1 72 ? -10.654 7.518 15.077 1.00 85.94 72 GLU A CA 1
ATOM 593 C C . GLU A 1 72 ? -10.759 6.043 15.478 1.00 85.94 72 GLU A C 1
ATOM 595 O O . GLU A 1 72 ? -9.921 5.561 16.245 1.00 85.94 72 GLU A O 1
ATOM 600 N N . GLY A 1 73 ? -11.719 5.315 14.902 1.00 87.25 73 GLY A N 1
ATOM 601 C CA . GLY A 1 73 ? -11.958 3.900 15.161 1.00 87.25 73 GLY A CA 1
ATOM 602 C C . GLY A 1 73 ? -13.190 3.339 14.457 1.00 87.25 73 GLY A C 1
ATOM 603 O O . GLY A 1 73 ? -13.847 4.061 13.706 1.00 87.25 73 GLY A O 1
ATOM 604 N N . PRO A 1 74 ? -13.487 2.047 14.671 1.00 84.81 74 PRO A N 1
ATOM 605 C CA . PRO A 1 74 ? -14.702 1.414 14.176 1.00 84.81 74 PRO A CA 1
ATOM 606 C C . PRO A 1 74 ? -15.976 2.049 14.776 1.00 84.81 74 PRO A C 1
ATOM 608 O O . PRO A 1 74 ? -15.927 2.557 15.899 1.00 84.81 74 PRO A O 1
ATOM 611 N N . PRO A 1 75 ? -17.127 1.972 14.082 1.00 84.50 75 PRO A N 1
ATOM 612 C CA . PRO A 1 75 ? -17.322 1.305 12.795 1.00 84.50 75 PRO A CA 1
ATOM 613 C C . PRO A 1 75 ? -16.711 2.097 11.632 1.00 84.50 75 PRO A C 1
ATOM 615 O O . PRO A 1 75 ? -16.827 3.318 11.548 1.00 84.50 75 PRO A O 1
ATOM 618 N N . LEU A 1 76 ? -16.048 1.379 10.728 1.00 86.19 76 LEU A N 1
ATOM 619 C CA . LEU A 1 76 ? -15.402 1.969 9.560 1.00 86.19 76 LEU A CA 1
ATOM 620 C C . LEU A 1 76 ? -16.452 2.285 8.479 1.00 86.19 76 LEU A C 1
ATOM 622 O O . LEU A 1 76 ? -17.422 1.536 8.335 1.00 86.19 76 LEU A O 1
ATOM 626 N N . PRO A 1 77 ? -16.292 3.374 7.705 1.00 86.12 77 PRO A N 1
ATOM 627 C CA . PRO A 1 77 ? -17.202 3.665 6.603 1.00 86.12 77 PRO A CA 1
ATOM 628 C C . PRO A 1 77 ? -17.114 2.573 5.513 1.00 86.12 77 PRO A C 1
ATOM 630 O O . PRO A 1 77 ? -16.039 2.002 5.322 1.00 86.12 77 PRO A O 1
ATOM 633 N N . PRO A 1 78 ? -18.192 2.300 4.749 1.00 83.00 78 PRO A N 1
ATOM 634 C CA . PRO A 1 78 ? -18.219 1.216 3.753 1.00 83.00 78 PRO A CA 1
ATOM 635 C C . PRO A 1 78 ? -17.125 1.291 2.678 1.00 83.00 78 PRO A C 1
ATOM 637 O O . PRO A 1 78 ? -16.729 0.284 2.104 1.00 83.00 78 PRO A O 1
ATOM 640 N N . ASP A 1 79 ? -16.621 2.490 2.398 1.00 88.94 79 ASP A N 1
ATOM 641 C CA . ASP A 1 79 ? -15.577 2.757 1.411 1.00 88.94 79 ASP A CA 1
ATOM 642 C C . ASP A 1 79 ? -14.178 2.867 2.050 1.00 88.94 79 ASP A C 1
ATOM 644 O O . ASP A 1 79 ? -13.240 3.380 1.432 1.00 88.94 79 ASP A O 1
ATOM 648 N N . PHE A 1 80 ? -14.014 2.467 3.316 1.00 90.56 80 PHE A N 1
ATOM 649 C CA . PHE A 1 80 ? -12.772 2.663 4.065 1.00 90.56 80 PHE A CA 1
ATOM 650 C C . PHE A 1 80 ? -11.560 2.059 3.350 1.00 90.56 80 PHE A C 1
ATOM 652 O O . PHE A 1 80 ? -10.546 2.734 3.170 1.00 90.56 80 PHE A O 1
ATOM 659 N N . ALA A 1 81 ? -11.700 0.823 2.872 1.00 92.81 81 ALA A N 1
ATOM 660 C CA . ALA A 1 81 ? -10.641 0.094 2.187 1.00 92.81 81 ALA A CA 1
ATOM 661 C C . ALA A 1 81 ? -10.598 0.335 0.665 1.00 92.81 81 ALA A C 1
ATOM 663 O O . ALA A 1 81 ? -9.771 -0.272 -0.013 1.00 92.81 81 ALA A O 1
ATOM 664 N N . ALA A 1 82 ? -11.439 1.220 0.112 1.00 95.19 82 ALA A N 1
ATOM 665 C CA . ALA A 1 82 ? -11.571 1.401 -1.339 1.00 95.19 82 ALA A CA 1
ATOM 666 C C . ALA A 1 82 ? -10.246 1.795 -2.013 1.00 95.19 82 ALA A C 1
ATOM 668 O O . ALA A 1 82 ? -9.881 1.235 -3.045 1.00 95.19 82 ALA A O 1
ATOM 669 N N . HIS A 1 83 ? -9.485 2.701 -1.396 1.00 97.62 83 HIS A N 1
ATOM 670 C CA . HIS A 1 83 ? -8.163 3.095 -1.887 1.00 97.62 83 HIS A CA 1
ATOM 671 C C . HIS A 1 83 ? -7.161 1.929 -1.846 1.00 97.62 83 HIS A C 1
ATOM 673 O O . HIS A 1 83 ? -6.439 1.686 -2.811 1.00 97.62 83 HIS A O 1
ATOM 679 N N . LEU A 1 84 ? -7.150 1.134 -0.771 1.00 97.19 84 LEU A N 1
ATOM 680 C CA . LEU A 1 84 ? -6.273 -0.037 -0.681 1.00 97.19 84 LEU A CA 1
ATOM 681 C C . LEU A 1 84 ? -6.633 -1.095 -1.736 1.00 97.19 84 LEU A C 1
ATOM 683 O O . LEU A 1 84 ? -5.748 -1.629 -2.404 1.00 97.19 84 LEU A O 1
ATOM 687 N N . GLN A 1 85 ? -7.925 -1.345 -1.946 1.00 96.56 85 GLN A N 1
ATOM 688 C CA . GLN A 1 85 ? -8.412 -2.251 -2.984 1.00 96.56 85 GLN A CA 1
ATOM 689 C C . GLN A 1 85 ? -8.032 -1.761 -4.389 1.00 96.56 85 GLN A C 1
ATOM 691 O O . GLN A 1 85 ? -7.551 -2.541 -5.211 1.00 96.56 85 GLN A O 1
ATOM 696 N N . ALA A 1 86 ? -8.192 -0.463 -4.663 1.00 97.06 86 ALA A N 1
ATOM 697 C CA . ALA A 1 86 ? -7.797 0.144 -5.930 1.00 97.06 86 ALA A CA 1
ATOM 698 C C . ALA A 1 86 ? -6.284 0.027 -6.181 1.00 97.06 86 ALA A C 1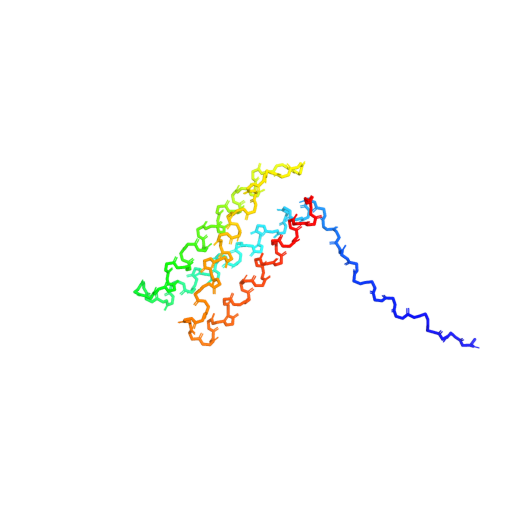
ATOM 700 O O . ALA A 1 86 ? -5.874 -0.257 -7.309 1.00 97.06 86 ALA A O 1
ATOM 701 N N . ALA A 1 87 ? -5.458 0.183 -5.140 1.00 97.25 87 ALA A N 1
ATOM 702 C CA . ALA A 1 87 ? -4.019 -0.037 -5.230 1.00 97.25 87 ALA A CA 1
ATOM 703 C C . ALA A 1 87 ? -3.684 -1.492 -5.585 1.00 97.25 87 ALA A C 1
ATOM 705 O O . ALA A 1 87 ? -2.931 -1.730 -6.529 1.00 97.25 87 ALA A O 1
ATOM 706 N N . ILE A 1 88 ? -4.278 -2.461 -4.879 1.00 96.81 88 ILE A N 1
ATOM 707 C CA . ILE A 1 88 ? -4.079 -3.895 -5.141 1.00 96.81 88 ILE A CA 1
ATOM 708 C C . ILE A 1 88 ? -4.456 -4.230 -6.585 1.00 96.81 88 ILE A C 1
ATOM 710 O O . ILE A 1 88 ? -3.677 -4.874 -7.286 1.00 96.81 88 ILE A O 1
ATOM 714 N N . LEU A 1 89 ? -5.608 -3.754 -7.063 1.00 95.38 89 LEU A N 1
ATOM 715 C CA . LEU A 1 89 ? -6.056 -3.990 -8.436 1.00 95.38 89 LEU A CA 1
ATOM 716 C C . LEU A 1 89 ? -5.081 -3.402 -9.460 1.00 95.38 89 LEU A C 1
ATOM 718 O O . LEU A 1 89 ? -4.654 -4.110 -10.371 1.00 95.38 89 LEU A O 1
ATOM 722 N N . ALA A 1 90 ? -4.690 -2.135 -9.294 1.00 93.38 90 ALA A N 1
ATOM 723 C CA . ALA A 1 90 ? -3.774 -1.462 -10.212 1.00 93.38 90 ALA A CA 1
ATOM 724 C C . ALA A 1 90 ? -2.440 -2.213 -10.346 1.00 93.38 90 ALA A C 1
ATOM 726 O O . ALA A 1 90 ? -1.957 -2.418 -11.459 1.00 93.38 90 ALA A O 1
ATOM 727 N N . LEU A 1 91 ? -1.869 -2.654 -9.223 1.00 93.12 91 LEU A N 1
ATOM 728 C CA . LEU A 1 91 ? -0.590 -3.363 -9.186 1.00 93.12 91 LEU A CA 1
ATOM 729 C C . LEU A 1 91 ? -0.711 -4.821 -9.668 1.00 93.12 91 LEU A C 1
ATOM 731 O O . LEU A 1 91 ? 0.198 -5.334 -10.312 1.00 93.12 91 LEU A O 1
ATOM 735 N N . SER A 1 92 ? -1.845 -5.484 -9.433 1.00 91.75 92 SER A N 1
ATOM 736 C CA . SER A 1 92 ? -2.051 -6.874 -9.870 1.00 91.75 92 SER A CA 1
ATOM 737 C C . SER A 1 92 ? -2.073 -7.006 -11.394 1.00 91.75 92 SER A C 1
ATOM 739 O O . SER A 1 92 ? -1.486 -7.935 -11.943 1.00 91.75 92 SER A O 1
ATOM 741 N N . PHE A 1 93 ? -2.693 -6.055 -12.101 1.00 81.56 93 PHE A N 1
ATOM 742 C CA . PHE A 1 93 ? -2.752 -6.088 -13.568 1.00 81.56 93 PHE A CA 1
ATOM 743 C C . PHE A 1 93 ? -1.391 -5.892 -14.244 1.00 81.56 93 PHE A C 1
ATOM 745 O O . PHE A 1 93 ? -1.209 -6.310 -15.386 1.00 81.56 93 PHE A O 1
ATOM 752 N N . SER A 1 94 ? -0.433 -5.249 -13.575 1.00 78.88 94 SER A N 1
ATOM 753 C CA . SER A 1 94 ? 0.859 -4.916 -14.174 1.00 78.88 94 SER A CA 1
ATOM 754 C C . SER A 1 94 ? 1.959 -5.943 -13.904 1.00 78.88 94 SER A C 1
ATOM 756 O O . SER A 1 94 ? 2.947 -5.965 -14.641 1.00 78.88 94 SER A O 1
ATOM 758 N N . ALA A 1 95 ? 1.773 -6.832 -12.923 1.00 75.69 95 ALA A N 1
ATOM 759 C CA . ALA A 1 95 ? 2.771 -7.823 -12.523 1.00 75.69 95 ALA A CA 1
ATOM 760 C C . ALA A 1 95 ? 3.224 -8.734 -13.668 1.00 75.69 95 ALA A C 1
ATOM 762 O O . ALA A 1 95 ? 4.417 -8.960 -13.836 1.00 75.69 95 ALA A O 1
ATOM 763 N N . HIS A 1 96 ? 2.311 -9.179 -14.530 1.00 76.25 96 HIS A N 1
ATOM 764 C CA . HIS A 1 96 ? 2.645 -10.084 -15.638 1.00 76.25 96 HIS A CA 1
ATOM 765 C C . HIS A 1 96 ? 3.437 -9.431 -16.781 1.00 76.25 96 HIS A C 1
ATOM 767 O O . HIS A 1 96 ? 3.900 -10.125 -17.684 1.00 76.25 96 HIS A O 1
ATOM 773 N N . HIS A 1 97 ? 3.590 -8.105 -16.768 1.00 75.00 97 HIS A N 1
ATOM 774 C CA . HIS A 1 97 ? 4.269 -7.349 -17.822 1.00 75.00 97 HIS A CA 1
ATOM 775 C C . HIS A 1 97 ? 5.682 -6.894 -17.435 1.00 75.00 97 HIS A C 1
ATOM 777 O O . HIS A 1 97 ? 6.340 -6.212 -18.220 1.00 75.00 97 HIS A O 1
ATOM 783 N N . LEU A 1 98 ? 6.147 -7.252 -16.236 1.00 75.69 98 LEU A N 1
ATOM 784 C CA . LEU A 1 98 ? 7.463 -6.889 -15.720 1.00 75.69 98 LEU A CA 1
ATOM 785 C C . LEU A 1 98 ? 8.495 -8.008 -15.937 1.00 75.69 98 LEU A C 1
ATOM 787 O O . LEU A 1 98 ? 8.118 -9.175 -16.016 1.00 75.69 98 LEU A O 1
ATOM 791 N N . PRO A 1 99 ? 9.803 -7.700 -15.989 1.00 80.19 99 PRO A N 1
ATOM 792 C CA . PRO A 1 99 ? 10.852 -8.711 -15.872 1.00 80.19 99 PRO A CA 1
ATOM 793 C C . PRO A 1 99 ? 10.789 -9.420 -14.515 1.00 80.19 99 PRO A C 1
ATOM 795 O O . PRO A 1 99 ? 10.384 -8.824 -13.518 1.00 80.19 99 PRO A O 1
ATOM 798 N N . GLU A 1 100 ? 11.228 -10.678 -14.468 1.00 82.25 100 GLU A N 1
ATOM 799 C CA . GLU A 1 100 ? 11.068 -11.589 -13.322 1.00 82.25 100 GLU A CA 1
ATOM 800 C C . GLU A 1 100 ? 11.512 -10.996 -11.974 1.00 82.25 100 GLU A C 1
ATOM 802 O O . GLU A 1 100 ? 10.782 -11.082 -10.987 1.00 82.25 100 GLU A O 1
ATOM 807 N N . THR A 1 101 ? 12.657 -10.312 -11.940 1.00 75.31 101 THR A N 1
ATOM 808 C CA . THR A 1 101 ? 13.178 -9.646 -10.732 1.00 75.31 101 THR A CA 1
ATOM 809 C C . THR A 1 101 ? 12.189 -8.644 -10.137 1.00 75.31 101 THR A C 1
ATOM 811 O O . THR A 1 101 ? 12.085 -8.505 -8.922 1.00 75.31 101 THR A O 1
ATOM 814 N N . PHE A 1 102 ? 11.420 -7.969 -10.986 1.00 81.50 102 PHE A N 1
ATOM 815 C CA . PHE A 1 102 ? 10.440 -6.966 -10.584 1.00 81.50 102 PHE A CA 1
ATOM 816 C C . PHE A 1 102 ? 9.060 -7.561 -10.338 1.00 81.50 102 PHE A C 1
ATOM 818 O O . PHE A 1 102 ? 8.297 -7.018 -9.542 1.00 81.50 102 PHE A O 1
ATOM 825 N N . GLN A 1 103 ? 8.751 -8.700 -10.962 1.00 87.50 103 GLN A N 1
ATOM 826 C CA . GLN A 1 103 ? 7.570 -9.478 -10.596 1.00 87.50 103 GLN A CA 1
ATOM 827 C C . GLN A 1 103 ? 7.652 -9.916 -9.134 1.00 87.50 103 GLN A C 1
ATOM 829 O O . GLN A 1 103 ? 6.661 -9.808 -8.421 1.00 87.50 103 GLN A O 1
ATOM 834 N N . GLN A 1 104 ? 8.832 -10.343 -8.669 1.00 88.94 104 GLN A N 1
ATOM 835 C CA . GLN A 1 104 ? 9.047 -10.724 -7.270 1.00 88.94 104 GLN A CA 1
ATOM 836 C C . GLN A 1 104 ? 8.864 -9.539 -6.314 1.00 88.94 104 GLN A C 1
ATOM 838 O O . GLN A 1 104 ? 8.197 -9.676 -5.289 1.00 88.94 104 GLN A O 1
ATOM 843 N N . GLU A 1 105 ? 9.402 -8.361 -6.652 1.00 90.00 105 GLU A N 1
ATOM 844 C CA . GLU A 1 105 ? 9.220 -7.163 -5.822 1.00 90.00 105 GLU A CA 1
ATOM 845 C C . GLU A 1 105 ? 7.752 -6.714 -5.791 1.00 90.00 105 GLU A C 1
ATOM 847 O O . GLU A 1 105 ? 7.230 -6.381 -4.726 1.00 90.00 105 GLU A O 1
ATOM 852 N N . LEU A 1 106 ? 7.050 -6.770 -6.926 1.00 91.19 106 LEU A N 1
ATOM 853 C CA . LEU A 1 106 ? 5.635 -6.415 -6.980 1.00 91.19 106 LEU A CA 1
ATOM 854 C C . LEU A 1 106 ? 4.741 -7.446 -6.280 1.00 91.19 106 LEU A C 1
ATOM 856 O O . LEU A 1 106 ? 3.790 -7.056 -5.607 1.00 91.19 106 LEU A O 1
ATOM 860 N N . ALA A 1 107 ? 5.063 -8.737 -6.383 1.00 92.44 107 ALA A N 1
ATOM 861 C CA . ALA A 1 107 ? 4.393 -9.799 -5.640 1.00 92.44 107 ALA A CA 1
ATOM 862 C C . ALA A 1 107 ? 4.545 -9.589 -4.128 1.00 92.44 107 ALA A C 1
ATOM 864 O O . ALA A 1 107 ? 3.556 -9.634 -3.405 1.00 92.44 107 ALA A O 1
ATOM 865 N N . TYR A 1 108 ? 5.749 -9.246 -3.661 1.00 93.94 108 TYR A N 1
ATOM 866 C CA . TYR A 1 108 ? 5.978 -8.905 -2.258 1.00 93.94 108 TYR A CA 1
ATOM 867 C C . TYR A 1 108 ? 5.122 -7.715 -1.802 1.00 93.94 108 TYR A C 1
ATOM 869 O O . TYR A 1 108 ? 4.479 -7.782 -0.753 1.00 93.94 108 TYR A O 1
ATOM 877 N N . ILE A 1 109 ? 5.083 -6.635 -2.592 1.00 95.19 109 ILE A N 1
ATOM 878 C CA . ILE A 1 109 ? 4.242 -5.464 -2.296 1.00 95.19 109 ILE A CA 1
ATOM 879 C C . ILE A 1 109 ? 2.770 -5.887 -2.203 1.00 95.19 109 ILE A C 1
ATOM 881 O O . ILE A 1 109 ? 2.083 -5.545 -1.240 1.00 95.19 109 ILE A O 1
ATOM 885 N N . LEU A 1 110 ? 2.286 -6.663 -3.176 1.00 96.19 110 LEU A N 1
ATOM 886 C CA . LEU A 1 110 ? 0.915 -7.169 -3.205 1.00 96.19 110 LEU A CA 1
ATOM 887 C C . LEU A 1 110 ? 0.598 -8.045 -1.991 1.00 96.19 110 LEU A C 1
ATOM 889 O O . LEU A 1 110 ? -0.472 -7.884 -1.408 1.00 96.19 110 LEU A O 1
ATOM 893 N N . ASP A 1 111 ? 1.508 -8.915 -1.559 1.00 95.62 111 ASP A N 1
ATOM 894 C CA . ASP A 1 111 ? 1.330 -9.735 -0.357 1.00 95.62 111 ASP A CA 1
ATOM 895 C C . ASP A 1 111 ? 1.176 -8.869 0.897 1.00 95.62 111 ASP A C 1
ATOM 897 O O . ASP A 1 111 ? 0.298 -9.120 1.728 1.00 95.62 111 ASP A O 1
ATOM 901 N N . ARG A 1 112 ? 1.973 -7.799 1.024 1.00 96.62 112 ARG A N 1
ATOM 902 C CA . ARG A 1 112 ? 1.856 -6.847 2.140 1.00 96.62 112 ARG A CA 1
ATOM 903 C C . ARG A 1 112 ? 0.541 -6.081 2.109 1.00 96.62 112 ARG A C 1
ATOM 905 O O . ARG A 1 112 ? -0.096 -5.946 3.153 1.00 96.62 112 ARG A O 1
ATOM 912 N N . LEU A 1 113 ? 0.102 -5.619 0.940 1.00 96.88 113 LEU A N 1
ATOM 913 C CA . LEU A 1 113 ? -1.176 -4.917 0.812 1.00 96.88 113 LEU A CA 1
ATOM 914 C C . LEU A 1 113 ? -2.365 -5.840 1.084 1.00 96.88 113 LEU A C 1
ATOM 916 O O . LEU A 1 113 ? -3.278 -5.450 1.806 1.00 96.88 113 LEU A O 1
ATOM 920 N N . ASN A 1 114 ? -2.332 -7.073 0.575 1.00 95.88 114 ASN A N 1
ATOM 921 C CA . ASN A 1 114 ? -3.355 -8.080 0.846 1.00 95.88 114 ASN A CA 1
ATOM 922 C C . ASN A 1 114 ? -3.393 -8.475 2.322 1.00 95.88 114 ASN A C 1
ATOM 924 O O . ASN A 1 114 ? -4.478 -8.661 2.868 1.00 95.88 114 ASN A O 1
ATOM 928 N N . TYR A 1 115 ? -2.235 -8.576 2.981 1.00 93.44 115 TYR A N 1
ATOM 929 C CA . TYR A 1 115 ? -2.178 -8.769 4.426 1.00 93.44 115 TYR A CA 1
ATOM 930 C C . TYR A 1 115 ? -2.940 -7.647 5.136 1.00 93.44 115 TYR A C 1
ATOM 932 O O . TYR A 1 115 ? -3.892 -7.943 5.850 1.00 93.44 115 TYR A O 1
ATOM 940 N N . ILE A 1 116 ? -2.606 -6.375 4.879 1.00 94.56 116 ILE A N 1
ATOM 941 C CA . ILE A 1 116 ? -3.313 -5.233 5.482 1.00 94.56 116 ILE A CA 1
ATOM 942 C C . ILE A 1 116 ? -4.811 -5.265 5.165 1.00 94.56 116 ILE A C 1
ATOM 944 O O . ILE A 1 116 ? -5.615 -5.077 6.073 1.00 94.56 116 ILE A O 1
ATOM 948 N N . PHE A 1 117 ? -5.192 -5.538 3.916 1.00 94.44 117 PHE A N 1
ATOM 949 C CA . PHE A 1 117 ? -6.593 -5.590 3.498 1.00 94.44 117 PHE A CA 1
ATOM 950 C C . PHE A 1 117 ? -7.379 -6.644 4.286 1.00 94.44 117 PHE A C 1
ATOM 952 O O . PHE A 1 117 ? -8.380 -6.318 4.912 1.00 94.44 117 PHE A O 1
ATOM 959 N N . ARG A 1 118 ? -6.855 -7.873 4.386 1.00 91.12 118 ARG A N 1
ATOM 960 C CA . ARG A 1 118 ? -7.466 -8.944 5.192 1.00 91.12 118 ARG A CA 1
ATOM 961 C C . ARG A 1 118 ? -7.548 -8.596 6.676 1.00 91.12 118 ARG A C 1
ATOM 963 O O . ARG A 1 118 ? -8.454 -9.055 7.355 1.00 91.12 118 ARG A O 1
ATOM 970 N N . ARG A 1 119 ? -6.603 -7.811 7.210 1.00 88.25 119 ARG A N 1
ATOM 971 C CA . ARG A 1 119 ? -6.670 -7.350 8.607 1.00 88.25 119 ARG A CA 1
ATOM 972 C C . ARG A 1 119 ? -7.830 -6.378 8.836 1.00 88.25 119 ARG A C 1
ATOM 974 O O . ARG A 1 119 ? -8.371 -6.387 9.935 1.00 88.25 119 ARG A O 1
ATOM 981 N N . ILE A 1 120 ? -8.210 -5.572 7.840 1.00 87.94 120 ILE A N 1
ATOM 982 C CA . ILE A 1 120 ? -9.368 -4.667 7.933 1.00 87.94 120 ILE A CA 1
ATOM 983 C C . ILE A 1 120 ? -10.661 -5.479 8.051 1.00 87.94 120 ILE A C 1
ATOM 985 O O . ILE A 1 120 ? -11.455 -5.185 8.938 1.00 87.94 120 ILE A O 1
ATOM 989 N N . ASP A 1 121 ? -10.810 -6.539 7.248 1.00 80.75 121 ASP A N 1
ATOM 990 C CA . ASP A 1 121 ? -11.964 -7.461 7.283 1.00 80.75 121 ASP A CA 1
ATOM 991 C C . ASP A 1 121 ? -12.115 -8.219 8.617 1.00 80.75 121 ASP A C 1
ATOM 993 O O . ASP A 1 121 ? -13.126 -8.864 8.859 1.00 80.75 121 ASP A O 1
ATOM 997 N N . LEU A 1 122 ? -11.088 -8.207 9.474 1.00 79.75 122 LEU A N 1
ATOM 998 C CA . LEU A 1 122 ? -11.141 -8.806 10.813 1.00 79.75 122 LEU A CA 1
ATOM 999 C C . LEU A 1 122 ? -11.461 -7.778 11.910 1.00 79.75 122 LEU A C 1
ATOM 1001 O O . LEU A 1 122 ? -11.719 -8.164 13.049 1.00 79.75 122 LEU A O 1
ATOM 1005 N N . ILE A 1 123 ? -11.389 -6.482 11.593 1.00 74.38 123 ILE A N 1
ATOM 1006 C CA . ILE A 1 123 ? -11.722 -5.375 12.501 1.00 74.38 123 ILE A CA 1
ATOM 1007 C C . ILE A 1 123 ? -13.174 -4.905 12.295 1.00 74.38 123 ILE A C 1
ATOM 1009 O O . ILE A 1 123 ? -13.779 -4.377 13.231 1.00 74.38 123 ILE A O 1
ATOM 1013 N N . TYR A 1 124 ? -13.703 -5.071 11.081 1.00 61.25 124 TYR A N 1
ATOM 1014 C CA . TYR A 1 124 ? -15.055 -4.714 10.641 1.00 61.25 124 TYR A CA 1
ATOM 1015 C C . TYR A 1 124 ? -15.867 -5.973 10.341 1.00 61.25 124 TYR A C 1
ATOM 1017 O O . TYR A 1 124 ? -17.045 -6.017 10.760 1.00 61.25 124 TYR A O 1
#

Radius of gyration: 18.13 Å; chains: 1; bounding box: 32×51×55 Å

pLDDT: mean 83.4, std 17.28, range [36.84, 98.38]

Secondary structure (DSSP, 8-state):
------------------HHHHHHHHHHHHHHHHHHHHHHHHHS-TTSHHHHHHHHHHHHHHHHHHHHHH--SSSPPTTTTHHHHHHHHHHHHHGGGS-HHHHHHHHHHHHHHHHHHHHHTTT-

Foldseek 3Di:
DDDDDDPPPPPPPPPQDPLVRLLVPLLVLLVVLLVLLVVVLVVDDCPDPLNVLSVLLSVLSVVLNVLSVPDPADPDDPCNCVSLVSSLVSLVVCLVVDPPVVVVSSVVSSVSSVVSVVSVVSRD